Protein AF-A0A4P9YSM5-F1 (afdb_monomer_lite)

pLDDT: mean 89.2, std 12.79, range [41.19, 98.06]

Radius of gyration: 20.26 Å; chains: 1; bounding box: 52×23×54 Å

Organism: NCBI:txid1712513

Secondary structure (DSSP, 8-state):
-TTSGGGTT--HHHHHHHHHHHHHHHHHHHHHHHTT-TTSSHHHHHHHHHHHHHHTTT--GGGGTPPP-TTHHHHHHHHHHHHHGGGG--SHHHHHHHHHHHHHHHHHHHHHHHHHH--

Sequence (119 aa):
MLECDQWRNASETEFDNAREGMEKLVMNRLFGEIFCSRTTDDAERDEIIHQKIQIFRWIEERHLDIPSSPHNASYFEFAQKELLKMNNYRAPRDKLICILNCCIVIFSKWHRMDAWLAG

Foldseek 3Di:
DCPDPVNVPPDPVRVVVVVQVVLQVVQVVCVVCPPVHPVDCVVVVVVVVVVVCVVCPVDDCVVVVHDDDPCPVVLLVVLVVLQVCLVVGRRPVVNVRSVVSSVCSVVVVVVVVVVVVVD

Structure (mmCIF, N/CA/C/O backbone):
data_AF-A0A4P9YSM5-F1
#
_entry.id   AF-A0A4P9YSM5-F1
#
loop_
_atom_site.group_PDB
_atom_site.id
_atom_site.type_symbol
_atom_site.label_atom_id
_atom_site.label_alt_id
_atom_site.label_comp_id
_atom_site.label_asym_id
_atom_site.label_entity_id
_atom_site.label_seq_id
_atom_site.pdbx_PDB_ins_code
_atom_site.Cartn_x
_atom_site.Cartn_y
_atom_site.Cartn_z
_atom_site.occupancy
_atom_site.B_iso_or_equiv
_atom_site.auth_seq_id
_atom_site.auth_comp_id
_atom_site.auth_asym_id
_atom_site.auth_atom_id
_atom_site.pdbx_PDB_model_num
ATOM 1 N N . MET A 1 1 ? 19.331 -14.185 -16.630 1.00 56.66 1 MET A N 1
ATOM 2 C CA . MET A 1 1 ? 19.574 -12.728 -16.475 1.00 56.66 1 MET A CA 1
ATOM 3 C C . MET A 1 1 ? 20.914 -12.444 -15.786 1.00 56.66 1 MET A C 1
ATOM 5 O O . MET A 1 1 ? 21.610 -11.559 -16.255 1.00 56.66 1 MET A O 1
ATOM 9 N N . LEU A 1 2 ? 21.316 -13.225 -14.768 1.00 54.84 2 LEU A N 1
ATOM 10 C CA . LEU A 1 2 ? 22.665 -13.176 -14.161 1.00 54.84 2 LEU A CA 1
ATOM 11 C C . LEU A 1 2 ? 23.803 -13.682 -15.077 1.00 54.84 2 LEU A C 1
ATOM 13 O O . LEU A 1 2 ? 24.961 -13.368 -14.852 1.00 54.84 2 LEU A O 1
ATOM 17 N N . GLU A 1 3 ? 23.482 -14.433 -16.130 1.00 65.88 3 GLU A N 1
ATOM 18 C CA . GLU A 1 3 ? 24.464 -15.013 -17.070 1.00 65.88 3 GLU A CA 1
ATOM 19 C C . GLU A 1 3 ? 24.931 -14.044 -18.171 1.00 65.88 3 GLU A C 1
ATOM 21 O O . GLU A 1 3 ? 25.594 -14.439 -19.124 1.00 65.88 3 GLU A O 1
ATOM 26 N N . CYS A 1 4 ? 24.542 -12.774 -18.081 1.00 77.19 4 CYS A N 1
ATOM 27 C CA . CYS A 1 4 ? 24.876 -11.759 -19.069 1.00 77.19 4 CYS A CA 1
ATOM 28 C C . CYS A 1 4 ? 26.258 -11.165 -18.762 1.00 77.19 4 CYS A C 1
ATOM 30 O O . CYS A 1 4 ? 26.515 -10.770 -17.623 1.00 77.19 4 CYS A O 1
ATOM 32 N N . ASP A 1 5 ? 27.132 -11.060 -19.767 1.00 79.25 5 ASP A N 1
ATOM 33 C CA . ASP A 1 5 ? 28.529 -10.629 -19.596 1.00 79.25 5 ASP A CA 1
ATOM 34 C C . ASP A 1 5 ? 28.670 -9.280 -18.880 1.00 79.25 5 ASP A C 1
ATOM 36 O O . ASP A 1 5 ? 29.596 -9.084 -18.093 1.00 79.25 5 ASP A O 1
ATOM 40 N N . GLN A 1 6 ? 27.715 -8.375 -19.091 1.00 80.69 6 GLN A N 1
ATOM 41 C CA . GLN A 1 6 ? 27.670 -7.046 -18.486 1.00 80.69 6 GLN A CA 1
ATOM 42 C C . GLN A 1 6 ? 27.489 -7.075 -16.958 1.00 80.69 6 GLN A C 1
ATOM 44 O O . GLN A 1 6 ? 27.900 -6.129 -16.292 1.00 80.69 6 GLN A O 1
ATOM 49 N N . TRP A 1 7 ? 26.900 -8.137 -16.396 1.00 84.38 7 TRP A N 1
ATOM 50 C CA . TRP A 1 7 ? 26.620 -8.268 -14.957 1.00 84.38 7 TRP A CA 1
ATOM 51 C C . TRP A 1 7 ? 27.540 -9.265 -14.249 1.00 84.38 7 TRP A C 1
ATOM 53 O O . TRP A 1 7 ? 27.414 -9.463 -13.045 1.00 84.38 7 TRP A O 1
ATOM 63 N N . ARG A 1 8 ? 28.499 -9.863 -14.968 1.00 82.81 8 ARG A N 1
ATOM 64 C CA . ARG A 1 8 ? 29.368 -10.939 -14.463 1.00 82.81 8 ARG A CA 1
ATOM 65 C C . ARG A 1 8 ? 30.144 -10.573 -13.190 1.00 82.81 8 ARG A C 1
ATOM 67 O O . ARG A 1 8 ? 30.426 -11.450 -12.384 1.00 82.81 8 ARG A O 1
ATOM 74 N N . ASN A 1 9 ? 30.490 -9.297 -13.029 1.00 87.56 9 ASN A N 1
ATOM 75 C CA . ASN A 1 9 ? 31.268 -8.794 -11.892 1.00 87.56 9 ASN A CA 1
ATOM 76 C C . ASN A 1 9 ? 30.435 -7.959 -10.908 1.00 87.56 9 ASN A C 1
ATOM 78 O O . ASN A 1 9 ? 31.006 -7.382 -9.985 1.00 87.56 9 ASN A O 1
ATOM 82 N N . ALA A 1 10 ? 29.124 -7.837 -11.124 1.00 87.56 10 ALA A N 1
ATOM 83 C CA . ALA A 1 10 ? 28.266 -7.089 -10.217 1.00 87.56 10 ALA A CA 1
ATOM 84 C C . ALA A 1 10 ? 28.057 -7.888 -8.927 1.00 87.56 10 ALA A C 1
ATOM 86 O O . ALA A 1 10 ? 27.853 -9.103 -8.962 1.00 87.56 10 ALA A O 1
ATOM 87 N N . SER A 1 11 ? 28.088 -7.202 -7.789 1.00 91.75 11 SER A N 1
ATOM 88 C CA . SER A 1 11 ? 27.674 -7.792 -6.519 1.00 91.75 11 SER A CA 1
ATOM 89 C C . SER A 1 11 ? 26.170 -8.076 -6.513 1.00 91.75 11 SER A C 1
ATOM 91 O O . SER A 1 11 ? 25.395 -7.465 -7.251 1.00 91.75 11 SER A O 1
ATOM 93 N N . GLU A 1 12 ? 25.743 -8.979 -5.633 1.00 89.75 12 GLU A N 1
ATOM 94 C CA . GLU A 1 12 ? 24.325 -9.310 -5.455 1.00 89.75 12 GLU A CA 1
ATOM 95 C C . GLU A 1 12 ? 23.499 -8.061 -5.104 1.00 89.75 12 GLU A C 1
ATOM 97 O O . GLU A 1 12 ? 22.474 -7.797 -5.727 1.00 89.75 12 GLU A O 1
ATOM 102 N N . THR A 1 13 ? 24.017 -7.208 -4.215 1.00 91.81 13 THR A N 1
ATOM 103 C CA . THR A 1 13 ? 23.386 -5.935 -3.840 1.00 91.81 13 THR A CA 1
ATOM 104 C C . THR A 1 13 ? 23.241 -4.976 -5.024 1.00 91.81 13 THR A C 1
ATOM 106 O O . THR A 1 13 ? 22.207 -4.326 -5.177 1.00 91.81 13 THR A O 1
ATOM 109 N N . GLU A 1 14 ? 24.265 -4.849 -5.872 1.00 91.38 14 GLU A N 1
ATOM 110 C CA . GLU A 1 14 ? 24.183 -4.005 -7.073 1.00 91.38 14 GLU A CA 1
ATOM 111 C C . GLU A 1 14 ? 23.153 -4.543 -8.065 1.00 91.38 14 GLU A C 1
ATOM 113 O O . GLU A 1 14 ? 22.404 -3.766 -8.663 1.00 91.38 14 GLU A O 1
ATOM 118 N N . PHE A 1 15 ? 23.089 -5.866 -8.214 1.00 90.56 15 PHE A N 1
ATOM 119 C CA . PHE A 1 15 ? 22.134 -6.514 -9.098 1.00 90.56 15 PHE A CA 1
ATOM 120 C C . PHE A 1 15 ? 20.690 -6.354 -8.603 1.00 90.56 15 PHE A C 1
ATOM 122 O O . PHE A 1 15 ? 19.806 -6.017 -9.395 1.00 90.56 15 PHE A O 1
ATOM 129 N N . ASP A 1 16 ? 20.448 -6.513 -7.302 1.00 91.50 16 ASP A N 1
ATOM 130 C CA . ASP A 1 16 ? 19.134 -6.287 -6.698 1.00 91.50 16 ASP A CA 1
ATOM 131 C C . ASP A 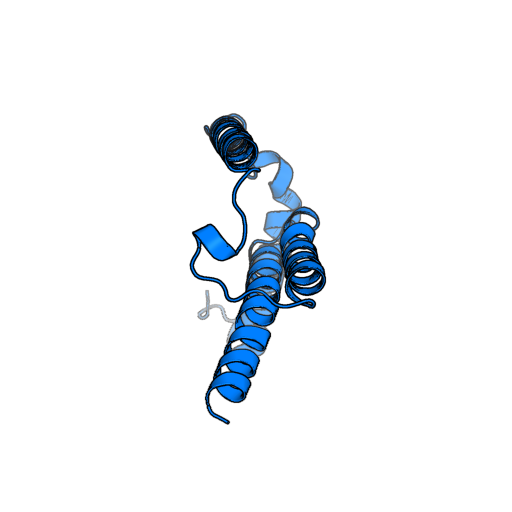1 16 ? 18.694 -4.828 -6.845 1.00 91.50 16 ASP A C 1
ATOM 133 O O . ASP A 1 16 ? 17.596 -4.563 -7.339 1.00 91.50 16 ASP A O 1
ATOM 137 N N . ASN A 1 17 ? 19.579 -3.869 -6.560 1.00 92.44 17 ASN A N 1
ATOM 138 C CA . ASN A 1 17 ? 19.301 -2.448 -6.782 1.00 92.44 17 ASN A CA 1
ATOM 139 C C . ASN A 1 17 ? 18.945 -2.153 -8.250 1.00 92.44 17 ASN A C 1
ATOM 141 O O . ASN A 1 17 ? 18.020 -1.386 -8.534 1.00 92.44 17 ASN A O 1
ATOM 145 N N . ALA A 1 18 ? 19.649 -2.772 -9.202 1.00 93.31 18 ALA A N 1
ATOM 146 C CA . ALA A 1 18 ? 19.356 -2.622 -10.624 1.00 93.31 18 ALA A CA 1
ATOM 147 C C . ALA A 1 18 ? 17.993 -3.223 -10.999 1.00 93.31 18 ALA A C 1
ATOM 149 O O . ALA A 1 18 ? 17.229 -2.610 -11.751 1.00 93.31 18 ALA A O 1
ATOM 150 N N . ARG A 1 19 ? 17.657 -4.393 -10.448 1.00 91.81 19 ARG A N 1
ATOM 151 C CA . ARG A 1 19 ? 16.358 -5.047 -10.642 1.00 91.81 19 ARG A CA 1
ATOM 152 C C . ARG A 1 19 ? 15.215 -4.190 -10.101 1.00 91.81 19 ARG A C 1
ATOM 154 O O . ARG A 1 19 ? 14.203 -4.024 -10.780 1.00 91.81 19 ARG A O 1
ATOM 161 N N . GLU A 1 20 ? 15.388 -3.610 -8.922 1.00 93.50 20 GLU A N 1
ATOM 162 C CA . GLU A 1 20 ? 14.426 -2.690 -8.310 1.00 93.50 20 GLU A CA 1
ATOM 163 C C . GLU A 1 20 ? 14.253 -1.414 -9.136 1.00 93.50 20 GLU A C 1
ATOM 165 O O . GLU A 1 20 ? 13.128 -0.981 -9.397 1.00 93.50 20 GLU A O 1
ATOM 170 N N . GLY A 1 21 ? 15.360 -0.833 -9.606 1.00 95.62 21 GLY A N 1
ATOM 171 C CA . GLY A 1 21 ? 15.338 0.319 -10.503 1.00 95.62 21 GLY A CA 1
ATOM 172 C C . GLY A 1 21 ? 14.594 0.021 -11.806 1.00 95.62 21 GLY A C 1
ATOM 173 O O . GLY A 1 21 ? 13.803 0.845 -12.273 1.00 95.62 21 GLY A O 1
ATOM 174 N N . MET A 1 22 ? 14.790 -1.178 -12.361 1.00 95.75 22 MET A N 1
ATOM 175 C CA . MET A 1 22 ? 14.091 -1.635 -13.559 1.00 95.75 22 MET A CA 1
ATOM 176 C C . MET A 1 22 ? 12.588 -1.803 -13.315 1.00 95.75 22 MET A C 1
ATOM 178 O O . MET A 1 22 ? 11.791 -1.286 -14.098 1.00 95.75 22 MET A O 1
ATOM 182 N N . GLU A 1 23 ? 12.188 -2.461 -12.221 1.00 96.25 23 GLU A N 1
ATOM 183 C CA . GLU A 1 23 ? 10.776 -2.576 -11.830 1.00 96.25 23 GLU A CA 1
ATOM 184 C C . GLU A 1 23 ? 10.139 -1.187 -11.725 1.00 96.25 23 GLU A C 1
ATOM 186 O O . GLU A 1 23 ? 9.108 -0.922 -12.343 1.00 96.25 23 GLU A O 1
ATOM 191 N N . LYS A 1 24 ? 10.788 -0.264 -11.007 1.00 96.56 24 LYS A N 1
ATOM 192 C CA . LYS A 1 24 ? 10.294 1.102 -10.825 1.00 96.56 24 LYS A CA 1
ATOM 193 C C . LYS A 1 24 ? 10.128 1.835 -12.151 1.00 96.56 24 LYS A C 1
ATOM 195 O O . LYS A 1 24 ? 9.113 2.501 -12.358 1.00 96.56 24 LYS A O 1
ATOM 200 N N . LEU A 1 25 ? 11.096 1.711 -13.058 1.00 97.19 25 LEU A N 1
ATOM 201 C CA . LEU A 1 25 ? 11.043 2.329 -14.381 1.00 97.19 25 LEU A CA 1
ATOM 202 C C . LEU A 1 25 ? 9.881 1.781 -15.219 1.00 97.19 25 LEU A C 1
ATOM 204 O O . LEU A 1 25 ? 9.097 2.565 -15.760 1.00 97.19 25 LEU A O 1
ATOM 208 N N . VAL A 1 26 ? 9.770 0.454 -15.322 1.00 97.44 26 VAL A N 1
ATOM 209 C CA . VAL A 1 26 ? 8.731 -0.223 -16.114 1.00 97.44 26 VAL A CA 1
ATOM 210 C C . VAL A 1 26 ? 7.350 0.108 -15.562 1.00 97.44 26 VAL A C 1
ATOM 212 O O . VAL A 1 26 ? 6.479 0.562 -16.304 1.00 97.44 26 VAL A O 1
ATOM 215 N N . MET A 1 27 ? 7.172 -0.032 -14.250 1.00 96.69 27 MET A N 1
ATOM 216 C CA . MET A 1 27 ? 5.892 0.205 -13.594 1.00 96.69 27 MET A CA 1
ATOM 217 C C . MET A 1 27 ? 5.472 1.666 -13.696 1.00 96.69 27 MET A C 1
ATOM 219 O O . MET A 1 27 ? 4.314 1.933 -13.984 1.00 96.69 27 MET A O 1
ATOM 223 N N . ASN A 1 28 ? 6.390 2.629 -13.563 1.00 94.94 28 ASN A N 1
ATOM 224 C CA . ASN A 1 28 ? 6.054 4.044 -13.742 1.00 94.94 28 ASN A CA 1
ATOM 225 C C . ASN A 1 28 ? 5.522 4.367 -15.143 1.00 94.94 28 ASN A C 1
ATOM 227 O O . ASN A 1 28 ? 4.633 5.215 -15.258 1.00 94.94 28 ASN A O 1
ATOM 231 N N . ARG A 1 29 ? 6.068 3.715 -16.179 1.00 96.94 29 ARG A N 1
ATOM 232 C CA . ARG A 1 29 ? 5.658 3.913 -17.576 1.00 96.94 29 ARG A CA 1
ATOM 233 C C . ARG A 1 29 ? 4.345 3.214 -17.904 1.00 96.94 29 ARG A C 1
ATOM 235 O O . ARG A 1 29 ? 3.518 3.803 -18.586 1.00 96.94 29 ARG A O 1
ATOM 242 N N . LEU A 1 30 ? 4.162 1.985 -17.427 1.00 96.44 30 LEU A N 1
ATOM 243 C CA . LEU A 1 30 ? 3.007 1.155 -17.776 1.00 96.44 30 LEU A CA 1
ATOM 244 C C . LEU A 1 30 ? 1.822 1.306 -16.818 1.00 96.44 30 LEU A C 1
ATOM 246 O O . LEU A 1 30 ? 0.755 0.787 -17.120 1.00 96.44 30 LEU A O 1
ATOM 250 N N . PHE A 1 31 ? 1.983 2.012 -15.692 1.00 95.62 31 PHE A N 1
ATOM 251 C CA . PHE A 1 31 ? 0.982 2.087 -14.621 1.00 95.62 31 PHE A CA 1
ATOM 252 C C . PHE A 1 31 ? -0.444 2.339 -15.123 1.00 95.62 31 PHE A C 1
ATOM 254 O O . PHE A 1 31 ? -1.350 1.632 -14.710 1.00 95.62 31 PHE A O 1
ATOM 261 N N . GLY A 1 32 ? -0.637 3.309 -16.025 1.00 93.75 32 GLY A N 1
ATOM 262 C CA . GLY A 1 32 ? -1.968 3.667 -16.531 1.00 93.75 32 GLY A CA 1
ATOM 263 C C . GLY A 1 32 ? -2.663 2.570 -17.344 1.00 93.75 32 GLY A C 1
ATOM 264 O O . GLY A 1 32 ? -3.884 2.578 -17.434 1.00 93.75 32 GLY A O 1
ATOM 265 N N . GLU A 1 33 ? -1.902 1.625 -17.898 1.00 94.38 33 GLU A N 1
ATOM 266 C CA . GLU A 1 33 ? -2.428 0.521 -18.707 1.00 94.38 33 GLU A CA 1
ATOM 267 C C . GLU A 1 33 ? -2.674 -0.742 -17.873 1.00 94.38 33 GLU A C 1
ATOM 269 O O . GLU A 1 33 ? -3.603 -1.505 -18.147 1.00 94.38 33 GLU A O 1
ATOM 274 N N . ILE A 1 34 ? -1.825 -0.978 -16.865 1.00 93.88 34 ILE A N 1
ATOM 275 C CA . ILE A 1 34 ? -1.797 -2.243 -16.114 1.00 93.88 34 ILE A CA 1
ATOM 276 C C . ILE A 1 34 ? -2.445 -2.158 -14.732 1.00 93.88 34 ILE A C 1
ATOM 278 O O . ILE A 1 34 ? -2.900 -3.177 -14.223 1.00 93.88 34 ILE A O 1
ATOM 282 N N . PHE A 1 35 ? -2.467 -0.985 -14.095 1.00 95.31 35 PHE A N 1
ATOM 283 C CA . PHE A 1 35 ? -3.087 -0.829 -12.783 1.00 95.31 35 PHE A CA 1
ATOM 284 C C . PHE A 1 35 ? -4.582 -0.579 -12.953 1.00 95.31 35 PHE A C 1
ATOM 286 O O . PHE A 1 35 ? -4.958 0.427 -13.551 1.00 95.31 35 PHE A O 1
ATOM 293 N N . CYS A 1 36 ? -5.415 -1.465 -12.396 1.00 93.56 36 CYS A N 1
ATOM 294 C CA . CYS A 1 36 ? -6.872 -1.379 -12.514 1.00 93.56 36 CYS A CA 1
ATOM 295 C C . CYS A 1 36 ? -7.298 -1.239 -13.989 1.00 93.56 36 CYS A C 1
ATOM 297 O O . CYS A 1 36 ? -7.986 -0.300 -14.399 1.00 93.56 36 CYS A O 1
ATOM 299 N N . SER A 1 37 ? -6.768 -2.142 -14.820 1.00 93.38 37 SER A N 1
ATOM 300 C CA . SER A 1 37 ? -6.988 -2.106 -16.262 1.00 93.38 37 SER A CA 1
ATOM 301 C C . SER A 1 37 ? -8.465 -2.321 -16.590 1.00 93.38 37 SER A C 1
ATOM 303 O O . SER A 1 37 ? -9.165 -3.078 -15.929 1.00 93.38 37 SER A O 1
ATOM 305 N N . ARG A 1 38 ? -8.953 -1.720 -17.680 1.00 89.31 38 ARG A N 1
ATOM 306 C CA . ARG A 1 38 ? -10.366 -1.850 -18.097 1.00 89.31 38 ARG A CA 1
ATOM 307 C C . ARG A 1 38 ? -10.766 -3.275 -18.487 1.00 89.31 38 ARG A C 1
ATOM 309 O O . ARG A 1 38 ? -11.948 -3.544 -18.666 1.00 89.31 38 ARG A O 1
ATOM 316 N N . THR A 1 39 ? -9.790 -4.154 -18.692 1.00 93.44 39 THR A N 1
ATOM 317 C CA . THR A 1 39 ? -10.007 -5.560 -19.041 1.00 93.44 39 THR A CA 1
ATOM 318 C C . THR A 1 39 ? -10.113 -6.475 -17.821 1.00 93.44 39 THR A C 1
ATOM 320 O O . THR A 1 39 ? -10.325 -7.671 -18.003 1.00 93.44 39 THR A O 1
ATOM 323 N N . THR A 1 40 ? -9.922 -5.956 -16.604 1.00 94.50 40 THR A N 1
ATOM 324 C CA . THR A 1 40 ? -10.034 -6.705 -15.343 1.00 94.50 40 THR A CA 1
ATOM 325 C C . THR A 1 40 ? -11.258 -6.246 -14.545 1.00 94.50 40 THR A C 1
ATOM 327 O O . THR A 1 40 ? -11.879 -5.231 -14.861 1.00 94.50 40 THR A O 1
ATOM 330 N N . ASP A 1 41 ? -11.624 -7.002 -13.509 1.00 96.19 41 ASP A N 1
ATOM 331 C CA . ASP A 1 41 ? -12.698 -6.673 -12.564 1.00 96.19 41 ASP A CA 1
ATOM 332 C C . ASP A 1 41 ? -12.189 -5.899 -11.329 1.00 96.19 41 ASP A C 1
ATOM 334 O O . ASP A 1 41 ? -12.925 -5.717 -10.360 1.00 96.19 41 ASP A O 1
ATOM 338 N N . ASP A 1 42 ? -10.942 -5.411 -11.353 1.00 96.56 42 ASP A N 1
ATOM 339 C CA . ASP A 1 42 ? -10.278 -4.789 -10.198 1.00 96.56 42 ASP A CA 1
ATOM 340 C C . ASP A 1 42 ? -11.085 -3.615 -9.618 1.00 96.56 42 ASP A C 1
ATOM 342 O O . ASP A 1 42 ? -11.293 -3.549 -8.408 1.00 96.56 42 ASP A O 1
ATOM 346 N N . ALA A 1 43 ? -11.611 -2.730 -10.474 1.00 95.56 43 ALA A N 1
ATOM 347 C CA . ALA A 1 43 ? -12.407 -1.575 -10.047 1.00 95.56 43 ALA A CA 1
ATOM 348 C C . ALA 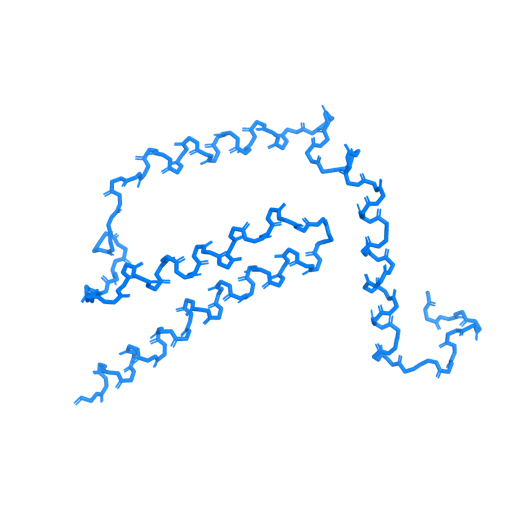A 1 43 ? -13.697 -1.978 -9.312 1.00 95.56 43 ALA A C 1
ATOM 350 O O . ALA A 1 43 ? -14.087 -1.341 -8.333 1.00 95.56 43 ALA A O 1
ATOM 351 N N . GLU A 1 44 ? -14.367 -3.035 -9.779 1.00 97.44 44 GLU A N 1
ATOM 352 C CA . GLU A 1 44 ? -15.584 -3.547 -9.145 1.00 97.44 44 GLU A CA 1
ATOM 353 C C . GLU A 1 44 ? -15.254 -4.186 -7.792 1.00 97.44 44 GLU A C 1
ATOM 355 O O . GLU A 1 44 ? -15.936 -3.943 -6.793 1.00 97.44 44 GLU A O 1
ATOM 360 N N . ARG A 1 45 ? -14.166 -4.959 -7.731 1.00 97.44 45 ARG A N 1
ATOM 361 C CA . ARG A 1 45 ? -13.688 -5.574 -6.488 1.00 97.44 45 ARG A CA 1
ATOM 362 C C . ARG A 1 45 ? -13.295 -4.524 -5.447 1.00 97.44 45 ARG A C 1
ATOM 364 O O . ARG A 1 45 ? -13.637 -4.697 -4.275 1.00 97.44 45 ARG A O 1
ATOM 371 N N . ASP A 1 46 ? -12.632 -3.447 -5.864 1.00 96.88 46 ASP A N 1
ATOM 372 C CA . ASP A 1 46 ? -12.262 -2.324 -4.998 1.00 96.88 46 ASP A CA 1
ATOM 373 C C . ASP A 1 46 ? -13.501 -1.634 -4.412 1.00 96.88 46 ASP A C 1
ATOM 375 O O . ASP A 1 46 ? -13.556 -1.387 -3.205 1.00 96.88 46 ASP A O 1
ATOM 379 N N . GLU A 1 47 ? -14.532 -1.396 -5.227 1.00 97.44 47 GLU A N 1
ATOM 380 C CA . GLU A 1 47 ? -15.792 -0.799 -4.770 1.00 97.44 47 GLU A CA 1
ATOM 381 C C . GLU A 1 47 ? -16.525 -1.711 -3.771 1.00 97.44 47 GLU A C 1
ATOM 383 O O . GLU A 1 47 ? -16.965 -1.261 -2.711 1.00 97.44 47 GLU A O 1
ATOM 388 N N . ILE A 1 48 ? -16.583 -3.022 -4.038 1.00 98.00 48 ILE A N 1
ATOM 389 C CA . ILE A 1 48 ? -17.171 -4.000 -3.109 1.00 98.00 48 ILE A CA 1
ATOM 390 C C . ILE A 1 48 ? -16.432 -3.989 -1.764 1.00 98.00 48 ILE A C 1
ATOM 392 O O . ILE A 1 48 ? -17.058 -4.049 -0.700 1.00 98.00 48 ILE A O 1
ATOM 396 N N . ILE A 1 49 ? -15.099 -3.932 -1.783 1.00 97.75 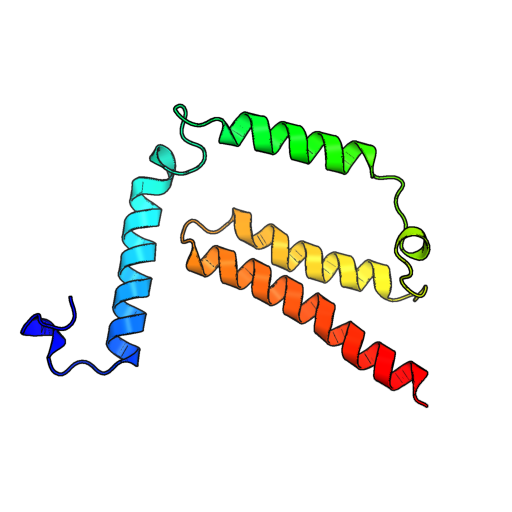49 ILE A N 1
ATOM 397 C CA . ILE A 1 49 ? -14.293 -3.862 -0.560 1.00 97.75 49 ILE A CA 1
ATOM 398 C C . ILE A 1 49 ? -14.547 -2.540 0.169 1.00 97.75 49 ILE A C 1
ATOM 400 O O . ILE A 1 49 ? -14.755 -2.555 1.385 1.00 97.75 49 ILE A O 1
ATOM 404 N N . HIS A 1 50 ? -14.593 -1.417 -0.549 1.00 97.06 50 HIS A N 1
ATOM 405 C CA . HIS A 1 50 ? -14.883 -0.109 0.030 1.00 97.06 50 HIS A CA 1
ATOM 406 C C . HIS A 1 50 ? -16.230 -0.103 0.763 1.00 97.06 50 HIS A C 1
ATOM 408 O O . HIS A 1 50 ? -16.303 0.293 1.929 1.00 97.06 50 HIS A O 1
ATOM 414 N N . GLN A 1 51 ? -17.281 -0.622 0.127 1.00 98.06 51 GLN A N 1
ATOM 415 C CA . GLN A 1 51 ? -18.613 -0.728 0.725 1.00 98.06 51 GLN A CA 1
ATOM 416 C C . GLN A 1 51 ? -18.617 -1.620 1.967 1.00 98.06 51 GLN A C 1
ATOM 418 O O . GLN A 1 51 ? -19.186 -1.246 2.994 1.00 98.06 51 GLN A O 1
ATOM 423 N N . LYS A 1 52 ? -17.934 -2.772 1.920 1.00 97.88 52 LYS A N 1
ATOM 424 C CA . LYS A 1 52 ? -17.788 -3.650 3.091 1.00 97.88 52 LYS A CA 1
ATOM 425 C C . LYS A 1 52 ? -17.126 -2.922 4.258 1.00 97.88 52 LYS A C 1
ATOM 427 O O . LYS A 1 52 ? -17.631 -3.007 5.374 1.00 97.88 52 LYS A O 1
ATOM 432 N N . ILE A 1 53 ? -16.056 -2.164 4.011 1.00 96.81 53 ILE A N 1
ATOM 433 C CA . ILE A 1 53 ? -15.395 -1.359 5.049 1.00 96.81 53 ILE A CA 1
ATOM 434 C C . ILE A 1 53 ? -16.384 -0.361 5.674 1.00 96.81 53 ILE A C 1
ATOM 436 O O . ILE A 1 53 ? -16.426 -0.239 6.897 1.00 96.81 53 ILE A O 1
ATOM 440 N N . GLN A 1 54 ? -17.225 0.305 4.872 1.00 97.19 54 GLN A N 1
ATOM 441 C CA . GLN A 1 54 ? -18.233 1.236 5.398 1.00 97.19 54 GLN A CA 1
ATOM 442 C C . GLN A 1 54 ? -19.304 0.541 6.249 1.00 97.19 54 GLN A C 1
ATOM 444 O O . GLN A 1 54 ? -19.691 1.069 7.293 1.00 97.19 54 GLN A O 1
ATOM 449 N N . ILE A 1 55 ? -19.755 -0.653 5.852 1.00 97.94 55 ILE A N 1
ATOM 450 C CA . ILE A 1 55 ? -20.731 -1.445 6.620 1.00 97.94 55 ILE A CA 1
ATOM 451 C C . ILE A 1 55 ? -20.183 -1.798 8.011 1.00 97.94 55 ILE A C 1
ATOM 453 O O . ILE A 1 55 ? -20.924 -1.784 8.992 1.00 97.94 55 ILE A O 1
ATOM 457 N N . PHE A 1 56 ? -18.881 -2.066 8.118 1.00 96.69 56 PHE A N 1
ATOM 458 C CA . PHE A 1 56 ? -18.214 -2.415 9.375 1.00 96.69 56 PHE A CA 1
ATOM 459 C C . PHE A 1 56 ? -17.683 -1.211 10.169 1.00 96.69 56 PHE A C 1
ATOM 461 O O . PHE A 1 56 ? -16.942 -1.389 11.132 1.00 96.69 56 PHE A O 1
ATOM 468 N N . ARG A 1 57 ? -18.089 0.023 9.839 1.00 95.00 57 ARG A N 1
ATOM 469 C CA . ARG A 1 57 ? -17.623 1.239 10.536 1.00 95.00 57 ARG A CA 1
ATOM 470 C C . ARG A 1 57 ? -17.988 1.292 12.030 1.00 95.00 57 ARG A C 1
ATOM 472 O O . ARG A 1 57 ? -17.394 2.067 12.770 1.00 95.00 57 ARG A O 1
ATOM 479 N N . TRP A 1 58 ? -18.951 0.484 12.475 1.00 96.06 58 TRP A N 1
ATOM 480 C CA . TRP A 1 58 ? -19.343 0.350 13.884 1.00 96.06 58 TRP A CA 1
ATOM 481 C C . TRP A 1 58 ? -18.383 -0.523 14.712 1.00 96.06 58 TRP A C 1
ATOM 483 O O . TRP A 1 58 ? -18.547 -0.608 15.928 1.00 96.06 58 TRP A O 1
ATOM 493 N N . ILE A 1 59 ? -17.422 -1.211 14.082 1.00 95.12 59 ILE A N 1
ATOM 494 C CA . ILE A 1 59 ? -16.451 -2.040 14.800 1.00 95.12 59 ILE A CA 1
ATOM 495 C C . ILE A 1 59 ? -15.575 -1.159 15.695 1.00 95.12 59 ILE A C 1
ATOM 497 O O . ILE A 1 59 ? -15.055 -0.128 15.278 1.00 95.12 59 ILE A O 1
ATOM 501 N N . GLU A 1 60 ? -15.379 -1.622 16.925 1.00 91.81 60 GLU A N 1
ATOM 502 C CA . GLU A 1 60 ? -14.533 -1.000 17.932 1.00 91.81 60 GLU A CA 1
ATOM 503 C C . GLU A 1 60 ? -13.495 -2.018 18.417 1.00 91.81 60 GLU A C 1
ATOM 505 O O . GLU A 1 60 ? -13.674 -3.225 18.254 1.00 91.81 60 GLU A O 1
ATOM 510 N N . GLU A 1 61 ? -12.429 -1.535 19.053 1.00 91.50 61 GLU A N 1
ATOM 511 C CA . GLU A 1 61 ? -11.287 -2.332 19.534 1.00 91.50 61 GLU A CA 1
ATOM 512 C C . GLU A 1 61 ? -11.711 -3.564 20.352 1.00 91.50 61 GLU A C 1
ATOM 514 O O . GLU A 1 61 ? -11.218 -4.669 20.131 1.00 91.50 61 GLU A O 1
ATOM 519 N N . ARG A 1 62 ? -12.706 -3.396 21.233 1.00 92.44 62 ARG A N 1
ATOM 520 C CA . ARG A 1 62 ? -13.247 -4.472 22.077 1.00 92.44 62 ARG A CA 1
ATOM 521 C C . ARG A 1 62 ? -13.906 -5.618 21.301 1.00 92.44 62 ARG A C 1
ATOM 523 O O . ARG A 1 62 ? -14.030 -6.703 21.848 1.00 92.44 62 ARG A O 1
ATOM 530 N N . HIS A 1 63 ? -14.373 -5.391 20.070 1.00 95.19 63 HIS A N 1
ATOM 531 C CA . HIS A 1 63 ? -14.979 -6.445 19.244 1.00 95.19 63 HIS A CA 1
ATOM 532 C C . HIS A 1 63 ? -13.916 -7.354 18.605 1.00 95.19 63 HIS A C 1
ATOM 534 O O . HIS A 1 63 ? -14.266 -8.367 18.009 1.00 95.19 63 HIS A O 1
ATOM 540 N N . LEU A 1 64 ? -12.640 -6.964 18.696 1.00 93.19 64 LEU A N 1
ATOM 541 C CA . LEU A 1 64 ? -11.483 -7.654 18.127 1.00 93.19 64 LEU A CA 1
ATOM 542 C C . LEU A 1 64 ? -10.498 -8.113 19.214 1.00 93.19 64 LEU A C 1
ATOM 544 O O . LEU A 1 64 ? -9.329 -8.343 18.917 1.00 93.19 64 LEU A O 1
ATOM 548 N N . ASP A 1 65 ? -10.950 -8.183 20.470 1.00 92.62 65 ASP A N 1
ATOM 549 C CA . ASP A 1 65 ? -10.137 -8.565 21.631 1.00 92.62 65 ASP A CA 1
ATOM 550 C C . ASP A 1 65 ? -8.890 -7.680 21.843 1.00 92.62 65 ASP A C 1
ATOM 552 O O . ASP A 1 65 ? -7.883 -8.111 22.406 1.00 92.62 65 ASP A O 1
ATOM 556 N N . ILE A 1 66 ? -8.953 -6.412 21.417 1.00 88.44 66 ILE A N 1
ATOM 557 C CA . ILE A 1 66 ? -7.872 -5.438 21.607 1.00 88.44 66 ILE A CA 1
ATOM 558 C C . ILE A 1 66 ? -8.090 -4.699 22.941 1.00 88.44 66 ILE A C 1
ATOM 560 O O . ILE A 1 66 ? -9.130 -4.053 23.115 1.00 88.44 66 ILE A O 1
ATOM 564 N N . PRO A 1 67 ? -7.125 -4.736 23.884 1.00 87.88 67 PRO A N 1
ATOM 565 C CA . PRO A 1 67 ? -7.229 -4.015 25.150 1.00 87.88 67 PRO A CA 1
ATOM 566 C C . PRO A 1 67 ? -7.355 -2.502 24.947 1.00 87.88 67 PRO A C 1
ATOM 568 O O . PRO A 1 67 ? -6.589 -1.899 24.191 1.00 87.88 67 PRO A O 1
ATOM 571 N N . SER A 1 68 ? -8.284 -1.869 25.668 1.00 85.31 68 SER A N 1
ATOM 572 C CA . SER A 1 68 ? -8.474 -0.418 25.603 1.00 85.31 68 SER A CA 1
ATOM 573 C C . SER A 1 68 ? -7.264 0.329 26.164 1.00 85.31 68 SER A C 1
ATOM 575 O O . SER A 1 68 ? -6.840 0.095 27.295 1.00 85.31 68 SER A O 1
ATOM 577 N N . SER A 1 69 ? -6.735 1.276 25.390 1.00 86.56 69 SER A N 1
ATOM 578 C CA . SER A 1 69 ? -5.663 2.175 25.815 1.00 86.56 69 SER A CA 1
ATOM 579 C C . SER A 1 69 ? -5.908 3.592 25.291 1.00 86.56 69 SER A C 1
ATOM 581 O O . SER A 1 69 ? -6.293 3.750 24.130 1.00 86.56 69 SER A O 1
ATOM 583 N N . PRO A 1 70 ? -5.614 4.646 26.081 1.00 86.69 70 PRO A N 1
ATOM 584 C CA . PRO A 1 70 ? -5.730 6.038 25.635 1.00 86.69 70 PRO A CA 1
ATOM 585 C C . PRO A 1 70 ? -4.896 6.365 24.385 1.00 86.69 70 PRO A C 1
ATOM 587 O O . PRO A 1 70 ? -5.129 7.374 23.725 1.00 86.69 70 PRO A O 1
ATOM 590 N N . HIS A 1 71 ? -3.900 5.533 24.069 1.00 86.56 71 HIS A N 1
ATOM 591 C CA . HIS A 1 71 ? -2.994 5.727 22.940 1.00 86.56 71 HIS A CA 1
ATOM 592 C C . HIS A 1 71 ? -3.373 4.930 21.686 1.00 86.56 71 HIS A C 1
ATOM 594 O O . HIS A 1 71 ? -2.697 5.085 20.670 1.00 86.56 71 HIS A O 1
ATOM 600 N N . ASN A 1 72 ? -4.409 4.086 21.728 1.00 87.94 72 ASN A N 1
ATOM 601 C CA . ASN A 1 72 ? -4.769 3.240 20.588 1.00 87.94 72 ASN A CA 1
ATOM 602 C C . ASN A 1 72 ? -5.197 4.072 19.374 1.00 87.94 72 ASN A C 1
ATOM 604 O O . ASN A 1 72 ? -4.699 3.847 18.274 1.00 87.94 72 ASN A O 1
ATOM 608 N N . ALA A 1 73 ? -6.026 5.099 19.578 1.00 89.88 73 ALA A N 1
ATOM 609 C CA . ALA A 1 73 ? -6.506 5.958 18.495 1.00 89.88 73 ALA A CA 1
ATOM 610 C C . ALA A 1 73 ? -5.364 6.638 17.715 1.00 89.88 73 ALA A C 1
ATOM 612 O O . ALA A 1 73 ? -5.287 6.508 16.494 1.00 89.88 73 ALA A O 1
ATOM 613 N N . SER A 1 74 ? -4.437 7.314 18.406 1.00 90.38 74 SER A N 1
ATOM 614 C CA . SER A 1 74 ? -3.302 7.996 17.759 1.00 90.38 74 SER A CA 1
ATOM 615 C C . SER A 1 74 ? -2.341 7.019 17.084 1.00 90.38 74 SER A C 1
ATOM 617 O O . SER A 1 74 ? -1.699 7.331 16.081 1.00 90.38 74 SER A O 1
ATOM 619 N N . TYR A 1 75 ? -2.251 5.811 17.623 1.00 88.94 75 TYR A N 1
ATOM 620 C CA . TYR A 1 75 ? -1.437 4.756 17.068 1.00 88.94 75 TYR A CA 1
ATOM 621 C C . TYR A 1 75 ? -2.025 4.149 15.789 1.00 88.94 75 TYR A C 1
ATOM 623 O O . TYR A 1 75 ? -1.311 4.024 14.792 1.00 88.94 75 TYR A O 1
ATOM 631 N N . PHE A 1 76 ? -3.318 3.817 15.791 1.00 92.19 76 PHE A N 1
ATOM 632 C CA . PHE A 1 76 ? -4.006 3.363 14.587 1.00 92.19 76 PHE A CA 1
ATOM 633 C C . PHE A 1 76 ? -4.002 4.447 13.515 1.00 92.19 76 PHE A C 1
ATOM 635 O O . PHE A 1 76 ? -3.791 4.132 12.349 1.00 92.19 76 PHE A O 1
ATOM 642 N N . GLU A 1 77 ? -4.122 5.720 13.895 1.00 94.44 77 GLU A N 1
ATOM 643 C CA . GLU A 1 77 ? -3.956 6.838 12.966 1.00 94.44 77 GLU A CA 1
ATOM 644 C C . GLU A 1 77 ? -2.558 6.836 12.319 1.00 94.44 77 GLU A C 1
ATOM 646 O O . GLU A 1 77 ? -2.426 7.052 11.114 1.00 94.44 77 GLU A O 1
ATOM 651 N N . PHE A 1 78 ? -1.501 6.547 13.085 1.00 94.19 78 PHE A N 1
ATOM 652 C CA . PHE A 1 78 ? -0.143 6.450 12.544 1.00 94.19 78 PHE A CA 1
ATOM 653 C C . PHE A 1 78 ? 0.016 5.259 11.585 1.00 94.19 78 PHE A C 1
ATOM 655 O O . PHE A 1 78 ? 0.555 5.422 10.490 1.00 94.19 78 PHE A O 1
ATOM 662 N N . ALA A 1 79 ? -0.513 4.085 11.945 1.00 95.44 79 ALA A N 1
ATOM 663 C CA . ALA A 1 79 ? -0.501 2.905 11.076 1.00 95.44 79 ALA A CA 1
ATOM 664 C C . ALA A 1 79 ? -1.277 3.156 9.769 1.00 95.44 79 ALA A C 1
ATOM 666 O O . ALA A 1 79 ? -0.783 2.872 8.677 1.00 95.44 79 ALA A O 1
ATOM 667 N N . GLN A 1 80 ? -2.459 3.771 9.866 1.00 96.81 80 GLN A N 1
ATOM 668 C CA . GLN A 1 80 ? -3.268 4.170 8.713 1.00 96.81 80 GLN A CA 1
ATOM 669 C C . GLN A 1 80 ? -2.517 5.146 7.806 1.00 96.81 80 GLN A C 1
ATOM 671 O O . GLN A 1 80 ? -2.542 4.980 6.588 1.00 96.81 80 GLN A O 1
ATOM 676 N N . LYS A 1 81 ? -1.811 6.133 8.374 1.00 97.12 81 LYS A N 1
ATOM 677 C CA . LYS A 1 81 ? -0.984 7.070 7.598 1.00 97.12 81 LYS A CA 1
ATOM 678 C C . LYS A 1 81 ? 0.113 6.354 6.817 1.00 97.12 81 LYS A C 1
ATOM 680 O O . LYS A 1 81 ? 0.306 6.685 5.651 1.00 97.12 81 LYS A O 1
ATOM 685 N N . GLU A 1 82 ? 0.806 5.380 7.409 1.00 97.00 82 GLU A N 1
ATOM 686 C CA . GLU A 1 82 ? 1.802 4.582 6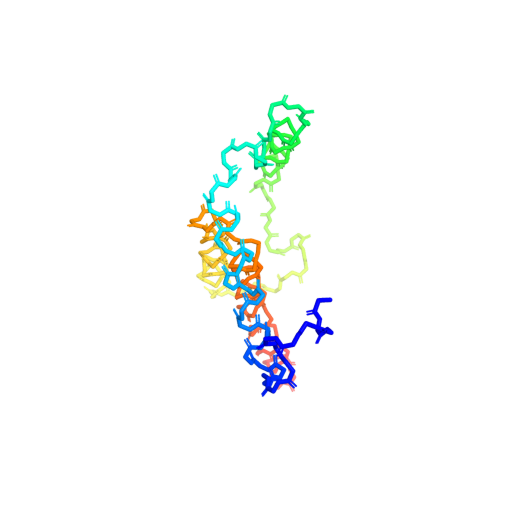.679 1.00 97.00 82 GLU A CA 1
ATOM 687 C C . GLU A 1 82 ? 1.165 3.776 5.543 1.00 97.00 82 GLU A C 1
ATOM 689 O O . GLU A 1 82 ? 1.675 3.796 4.423 1.00 97.00 82 GLU A O 1
ATOM 694 N N . LEU A 1 83 ? 0.014 3.143 5.788 1.00 97.94 83 LEU A N 1
ATOM 695 C CA . LEU A 1 83 ? -0.682 2.362 4.766 1.00 97.94 83 LEU A CA 1
ATOM 696 C C . LEU A 1 83 ? -1.184 3.237 3.605 1.00 97.94 83 LEU A C 1
ATOM 698 O O . LEU A 1 83 ? -1.013 2.880 2.442 1.00 97.94 83 LEU A O 1
ATOM 702 N N . LEU A 1 84 ? -1.751 4.412 3.899 1.00 98.00 84 LEU A N 1
ATOM 703 C CA . LEU A 1 84 ? -2.298 5.329 2.891 1.00 98.00 84 LEU A CA 1
ATOM 704 C C . LEU A 1 84 ? -1.236 5.878 1.930 1.00 98.00 84 LEU A C 1
ATOM 706 O O . LEU A 1 84 ? -1.559 6.186 0.780 1.00 98.00 84 LEU A O 1
ATOM 710 N N . LYS A 1 85 ? 0.036 5.949 2.346 1.00 97.75 85 LYS A N 1
ATOM 711 C CA . LYS A 1 85 ? 1.140 6.336 1.452 1.00 97.75 85 LYS A CA 1
ATOM 712 C C . LYS A 1 85 ? 1.259 5.418 0.236 1.00 97.75 85 LYS A C 1
ATOM 714 O O . LYS A 1 85 ? 1.741 5.871 -0.798 1.00 97.75 85 LYS A O 1
ATOM 719 N N . MET A 1 86 ? 0.771 4.177 0.315 1.00 97.81 86 MET A N 1
ATOM 720 C CA . MET A 1 86 ? 0.774 3.214 -0.790 1.00 97.81 86 MET A CA 1
ATOM 721 C C . MET A 1 86 ? 0.146 3.776 -2.079 1.00 97.81 86 MET A C 1
ATOM 723 O O . MET A 1 86 ? 0.585 3.434 -3.183 1.00 97.81 86 MET A O 1
ATOM 727 N N . ASN A 1 87 ? -0.843 4.666 -1.956 1.00 96.06 87 ASN A N 1
ATOM 728 C CA . ASN A 1 87 ? -1.517 5.299 -3.095 1.00 96.06 87 ASN A CA 1
ATOM 729 C C . ASN A 1 87 ? -0.622 6.290 -3.855 1.00 96.06 87 ASN A C 1
ATOM 731 O O . ASN A 1 87 ? -0.865 6.559 -5.028 1.00 96.06 87 ASN A O 1
ATOM 735 N N . ASN A 1 88 ? 0.442 6.789 -3.224 1.00 96.69 88 ASN A N 1
ATOM 736 C CA . ASN A 1 88 ? 1.369 7.751 -3.824 1.00 96.69 88 ASN A CA 1
ATOM 737 C C . ASN A 1 88 ? 2.494 7.083 -4.627 1.00 96.69 88 ASN A C 1
ATOM 739 O O . ASN A 1 88 ? 3.270 7.769 -5.293 1.00 96.69 88 ASN A O 1
ATOM 743 N N . TYR A 1 89 ? 2.595 5.754 -4.575 1.00 96.75 89 TYR A N 1
ATOM 744 C CA . TYR A 1 89 ? 3.633 4.994 -5.262 1.00 96.75 89 TYR A CA 1
ATOM 745 C C . TYR A 1 89 ? 3.051 4.152 -6.391 1.00 96.75 89 TYR A C 1
ATOM 747 O O . TYR A 1 89 ? 1.931 3.654 -6.304 1.00 96.75 89 TYR A O 1
ATOM 755 N N . ARG A 1 90 ? 3.833 3.960 -7.455 1.00 96.12 90 ARG A N 1
ATOM 756 C CA . ARG A 1 90 ? 3.468 3.106 -8.599 1.00 96.12 90 ARG A CA 1
ATOM 757 C C . ARG A 1 90 ? 4.221 1.781 -8.602 1.00 96.12 90 ARG A C 1
ATOM 759 O O . ARG A 1 90 ? 3.658 0.772 -9.011 1.00 96.12 90 ARG A O 1
ATOM 766 N N . ALA A 1 91 ? 5.471 1.783 -8.137 1.00 96.44 91 ALA A N 1
ATOM 767 C CA . ALA A 1 91 ? 6.292 0.583 -8.068 1.00 96.44 91 ALA A CA 1
ATOM 768 C C . ALA A 1 91 ? 5.758 -0.384 -6.987 1.00 96.44 91 ALA A C 1
ATOM 770 O O . ALA A 1 91 ? 5.520 0.058 -5.858 1.00 96.44 91 ALA A O 1
ATOM 771 N N . PRO A 1 92 ? 5.586 -1.681 -7.300 1.00 95.62 92 PRO A N 1
ATOM 772 C CA . PRO A 1 92 ? 5.165 -2.709 -6.354 1.00 95.62 92 PRO A CA 1
ATOM 773 C C . PRO A 1 92 ? 6.020 -2.744 -5.090 1.00 95.62 92 PRO A C 1
ATOM 775 O O . PRO A 1 92 ? 5.471 -2.775 -3.990 1.00 95.62 92 PRO A O 1
ATOM 778 N N . ARG A 1 93 ? 7.348 -2.650 -5.215 1.00 95.38 93 ARG A N 1
ATOM 779 C CA . ARG A 1 93 ? 8.231 -2.613 -4.045 1.00 95.38 93 ARG A CA 1
ATOM 780 C C . ARG A 1 93 ? 7.960 -1.429 -3.115 1.00 95.38 93 ARG A C 1
ATOM 782 O O . ARG A 1 93 ? 7.842 -1.622 -1.909 1.00 95.38 93 ARG A O 1
ATOM 789 N N . ASP A 1 94 ? 7.814 -0.221 -3.659 1.00 96.56 94 ASP A N 1
ATOM 790 C CA . ASP A 1 94 ? 7.513 0.974 -2.857 1.00 96.56 94 ASP A CA 1
ATOM 791 C C . ASP A 1 94 ? 6.153 0.827 -2.134 1.00 96.56 94 ASP A C 1
ATOM 793 O O . ASP A 1 94 ? 6.003 1.220 -0.974 1.00 96.56 94 ASP A O 1
ATOM 797 N N . LYS A 1 95 ? 5.163 0.200 -2.790 1.00 97.69 95 LYS A N 1
ATOM 798 C CA . LYS A 1 95 ? 3.868 -0.138 -2.175 1.00 97.69 95 LYS A CA 1
ATOM 799 C C . LYS A 1 95 ? 4.021 -1.140 -1.026 1.00 97.69 95 LYS A C 1
ATOM 801 O O . LYS A 1 95 ? 3.436 -0.930 0.035 1.00 97.69 95 LYS A O 1
ATOM 806 N N . LEU A 1 96 ? 4.840 -2.182 -1.197 1.00 97.38 96 LEU A N 1
ATOM 807 C CA . LEU A 1 96 ? 5.134 -3.156 -0.139 1.00 97.38 96 LEU A CA 1
ATOM 808 C C . LEU A 1 96 ? 5.815 -2.509 1.069 1.00 97.38 96 LEU A C 1
ATOM 810 O O . LEU A 1 96 ? 5.471 -2.843 2.197 1.00 97.38 96 LEU A O 1
ATOM 814 N N . ILE A 1 97 ? 6.717 -1.545 0.864 1.00 96.75 97 ILE A N 1
ATOM 815 C CA . ILE A 1 97 ? 7.347 -0.808 1.971 1.00 96.75 97 ILE A CA 1
ATOM 816 C C . ILE A 1 97 ? 6.294 -0.075 2.816 1.00 96.75 97 ILE A C 1
ATOM 818 O O . ILE A 1 97 ? 6.390 -0.081 4.039 1.00 96.75 97 ILE A O 1
ATOM 822 N N . CYS A 1 98 ? 5.254 0.499 2.204 1.00 98.06 98 CYS A N 1
ATOM 823 C CA . CYS A 1 98 ? 4.163 1.146 2.947 1.00 98.06 98 CYS A CA 1
ATOM 824 C C . CYS A 1 98 ? 3.398 0.148 3.834 1.00 98.06 98 CYS A C 1
ATOM 826 O O . CYS A 1 98 ? 3.086 0.450 4.987 1.00 98.06 98 CYS A O 1
ATOM 828 N N . ILE A 1 99 ? 3.146 -1.060 3.316 1.00 97.81 99 ILE A N 1
ATOM 829 C CA . ILE A 1 99 ? 2.521 -2.155 4.073 1.00 97.81 99 ILE A CA 1
ATOM 830 C C . ILE A 1 99 ? 3.435 -2.583 5.225 1.00 97.81 99 ILE A C 1
ATOM 832 O O . ILE A 1 99 ? 2.986 -2.655 6.366 1.00 97.81 99 ILE A O 1
ATOM 836 N N . LEU A 1 100 ? 4.726 -2.800 4.954 1.00 97.06 100 LEU A N 1
ATOM 837 C CA . LEU A 1 100 ? 5.710 -3.182 5.968 1.00 97.06 100 LEU A CA 1
ATOM 838 C C . LEU A 1 100 ? 5.831 -2.126 7.068 1.00 97.06 100 LEU A C 1
ATOM 840 O O . LEU A 1 100 ? 5.834 -2.480 8.241 1.00 97.06 100 LEU A O 1
ATOM 844 N N . ASN A 1 101 ? 5.865 -0.840 6.720 1.00 95.56 101 ASN A N 1
ATOM 845 C CA . ASN A 1 101 ? 5.905 0.247 7.697 1.00 95.56 1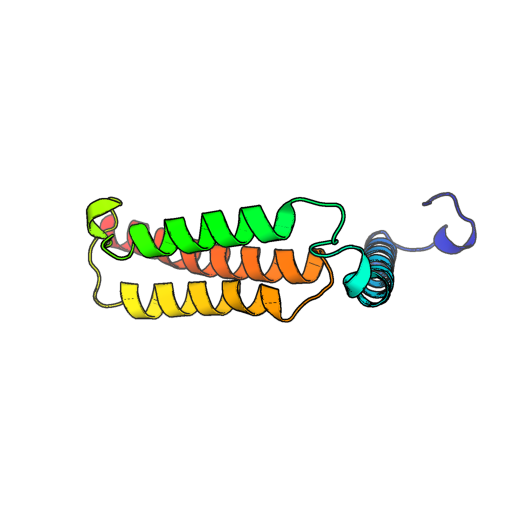01 ASN A CA 1
ATOM 846 C C . ASN A 1 101 ? 4.641 0.274 8.563 1.00 95.56 101 ASN A C 1
ATOM 848 O O . ASN A 1 101 ? 4.747 0.399 9.781 1.00 95.56 101 ASN A O 1
ATOM 852 N N . CYS A 1 102 ? 3.458 0.091 7.967 1.00 96.81 102 CYS A N 1
ATOM 853 C CA . CYS A 1 102 ? 2.210 -0.064 8.716 1.00 96.81 102 CYS A CA 1
ATOM 854 C C . CYS A 1 102 ? 2.287 -1.256 9.690 1.00 96.81 102 CYS A C 1
ATOM 856 O O . CYS A 1 102 ? 1.995 -1.107 10.877 1.00 96.81 102 CYS A O 1
ATOM 858 N N . CYS A 1 103 ? 2.768 -2.416 9.234 1.00 95.50 103 CYS A N 1
ATOM 859 C CA . CYS A 1 103 ? 2.962 -3.590 10.084 1.00 95.50 103 CYS A CA 1
ATOM 860 C C . CYS A 1 103 ? 3.977 -3.335 11.205 1.00 95.50 103 CYS A C 1
ATOM 862 O O . CYS A 1 103 ? 3.707 -3.682 12.349 1.00 95.50 103 CYS A O 1
ATOM 864 N N . ILE A 1 104 ? 5.118 -2.701 10.920 1.00 92.44 104 ILE A N 1
ATOM 865 C CA . ILE A 1 104 ? 6.123 -2.350 11.933 1.00 92.44 104 ILE A CA 1
ATOM 866 C C . ILE A 1 104 ? 5.493 -1.470 12.996 1.00 92.44 104 ILE A C 1
ATOM 868 O O . ILE A 1 104 ? 5.715 -1.718 14.179 1.00 92.44 104 ILE A O 1
ATOM 872 N N . VAL A 1 105 ? 4.687 -0.482 12.598 1.00 91.56 105 VAL A N 1
ATOM 873 C CA . VAL A 1 105 ? 3.915 0.321 13.541 1.00 91.56 105 VAL A CA 1
ATOM 874 C C . VAL A 1 105 ? 3.079 -0.614 14.401 1.00 91.56 105 VAL A C 1
ATOM 876 O O . VAL A 1 105 ? 3.365 -0.638 15.599 1.00 91.56 105 VAL A O 1
ATOM 879 N N . ILE A 1 106 ? 2.181 -1.421 13.807 1.00 91.25 106 ILE A N 1
ATOM 880 C CA . ILE A 1 106 ? 1.240 -2.374 14.456 1.00 91.25 106 ILE A CA 1
ATOM 881 C C . ILE A 1 106 ? 1.931 -3.360 15.433 1.00 91.25 106 ILE A C 1
ATOM 883 O O . ILE A 1 106 ? 1.485 -3.574 16.562 1.00 91.25 106 ILE A O 1
ATOM 887 N N . PHE A 1 107 ? 3.071 -3.930 15.058 1.00 87.25 107 PHE A N 1
ATOM 888 C CA . PHE A 1 107 ? 3.780 -4.891 15.908 1.00 87.25 107 PHE A CA 1
ATOM 889 C C . PHE A 1 107 ? 4.664 -4.218 16.963 1.00 87.25 107 PHE A C 1
ATOM 891 O O . PHE A 1 107 ? 4.807 -4.729 18.074 1.00 87.25 107 PHE A O 1
ATOM 898 N N . SER A 1 108 ? 5.196 -3.024 16.682 1.00 83.75 108 SER A N 1
ATOM 899 C CA . SER A 1 108 ? 6.024 -2.290 17.647 1.00 83.75 108 SER A CA 1
ATOM 900 C C . SER A 1 108 ? 5.248 -1.852 18.892 1.00 83.75 108 SER A C 1
ATOM 902 O O . SER A 1 108 ? 5.876 -1.559 19.910 1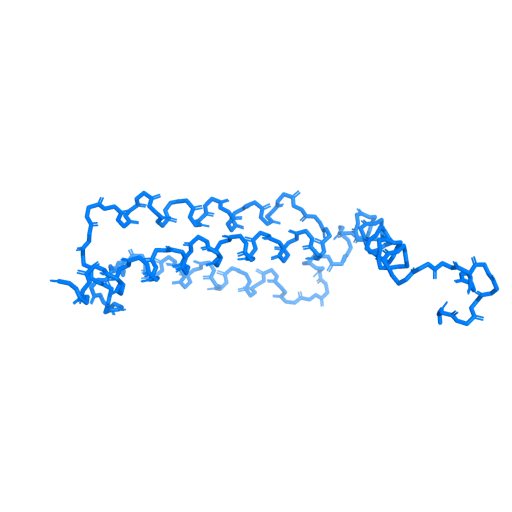.00 83.75 108 SER A O 1
ATOM 904 N N . LYS A 1 109 ? 3.910 -1.732 18.865 1.00 66.94 109 LYS A N 1
ATOM 905 C CA . LYS A 1 109 ? 3.140 -1.578 20.118 1.00 66.94 109 LYS A CA 1
ATOM 906 C C . LYS A 1 109 ? 2.770 -2.905 20.734 1.00 66.94 109 LYS A C 1
ATOM 908 O O . LYS A 1 109 ? 2.841 -2.964 21.953 1.00 66.94 109 LYS A O 1
ATOM 913 N N . TRP A 1 110 ? 2.450 -3.930 19.947 1.00 61.84 110 TRP A N 1
ATOM 914 C CA . TRP A 1 110 ? 2.103 -5.240 20.493 1.00 61.84 110 TRP A CA 1
ATOM 915 C C . TRP A 1 110 ? 3.197 -5.766 21.435 1.00 61.84 110 TRP A C 1
ATOM 917 O O . TRP A 1 110 ? 2.935 -6.003 22.609 1.00 61.84 110 TRP A O 1
ATOM 927 N N . HIS A 1 111 ? 4.462 -5.758 21.002 1.00 61.97 111 HIS A N 1
ATOM 928 C CA . HIS A 1 111 ? 5.583 -6.150 21.870 1.00 61.97 111 HIS A CA 1
ATOM 929 C C . HIS A 1 111 ? 5.792 -5.241 23.091 1.00 61.97 111 HIS A C 1
ATOM 931 O O . HIS A 1 111 ? 6.319 -5.684 24.108 1.00 61.97 111 HIS A O 1
ATOM 937 N N . ARG A 1 112 ? 5.376 -3.969 23.027 1.00 58.81 112 ARG A N 1
ATOM 938 C CA . ARG A 1 112 ? 5.395 -3.079 24.199 1.00 58.81 112 ARG A CA 1
ATOM 939 C C . ARG A 1 112 ? 4.212 -3.335 25.136 1.00 58.81 112 ARG A C 1
ATOM 941 O O . ARG A 1 112 ? 4.380 -3.149 26.330 1.00 58.81 112 ARG A O 1
ATOM 948 N N . MET A 1 113 ? 3.055 -3.761 24.631 1.00 55.72 113 MET A N 1
ATOM 949 C CA . MET A 1 113 ? 1.892 -4.148 25.439 1.00 55.72 113 MET A CA 1
ATOM 950 C C . MET A 1 113 ? 2.131 -5.470 26.172 1.00 55.72 113 MET A C 1
ATOM 952 O O . MET A 1 113 ? 1.860 -5.534 27.366 1.00 55.72 113 MET A O 1
ATOM 956 N N . ASP A 1 114 ? 2.727 -6.467 25.512 1.00 57.59 114 ASP A N 1
ATOM 957 C CA . ASP A 1 114 ? 3.124 -7.730 26.155 1.00 57.59 114 ASP A CA 1
ATOM 958 C C . ASP A 1 114 ? 4.102 -7.481 27.318 1.00 57.59 114 ASP A C 1
ATOM 960 O O . ASP A 1 114 ? 3.954 -8.043 28.400 1.00 57.59 114 ASP A O 1
ATOM 964 N N . ALA A 1 115 ? 5.063 -6.567 27.131 1.00 56.78 115 ALA A N 1
ATOM 965 C CA . ALA A 1 115 ? 6.001 -6.163 28.179 1.00 56.78 115 ALA A CA 1
ATOM 966 C C . ALA A 1 115 ? 5.337 -5.398 29.344 1.00 56.78 115 ALA A C 1
ATOM 968 O O . ALA A 1 115 ? 5.840 -5.450 30.461 1.00 56.78 115 ALA A O 1
ATOM 969 N N . TRP A 1 116 ? 4.226 -4.696 29.095 1.00 51.38 116 TRP A N 1
ATOM 970 C CA . TRP A 1 116 ? 3.437 -4.002 30.124 1.00 51.38 116 TRP A CA 1
ATOM 971 C C . TRP A 1 116 ? 2.493 -4.934 30.896 1.00 51.38 116 TRP A C 1
ATOM 973 O O . TRP A 1 116 ? 2.160 -4.624 32.031 1.00 51.38 116 TRP A O 1
ATOM 983 N N . LEU A 1 117 ? 2.046 -6.043 30.297 1.00 49.34 117 LEU A N 1
ATOM 984 C CA . LEU A 1 117 ? 1.194 -7.048 30.953 1.00 49.34 117 LEU A CA 1
ATOM 985 C C . LEU A 1 117 ? 2.000 -8.111 31.720 1.00 49.34 117 LEU A C 1
ATOM 987 O O . LEU A 1 117 ? 1.438 -8.825 32.546 1.00 49.34 117 LEU A O 1
ATOM 991 N N . ALA A 1 118 ? 3.299 -8.233 31.436 1.00 54.16 118 ALA A N 1
ATOM 992 C CA . ALA A 1 118 ? 4.216 -9.163 32.096 1.00 54.16 118 ALA A CA 1
ATOM 993 C C . ALA A 1 118 ? 4.916 -8.587 33.348 1.00 54.16 118 ALA A C 1
ATOM 995 O O . ALA A 1 118 ? 5.738 -9.286 33.946 1.00 54.16 118 ALA A O 1
ATOM 996 N N . GLY A 1 119 ? 4.627 -7.337 33.728 1.00 41.19 119 GLY A N 1
ATOM 997 C CA . GLY A 1 119 ? 5.123 -6.674 34.943 1.00 41.19 119 GLY A CA 1
ATOM 998 C C . GLY A 1 119 ? 3.982 -6.239 35.848 1.00 41.19 119 GLY A C 1
ATOM 999 O O . GLY A 1 119 ? 4.207 -6.223 37.077 1.00 41.19 119 GLY A O 1
#

InterPro domains:
  IPR003123 VPS9 domain [PF02204] (77-108)
  IPR003123 VPS9 domain [PS51205] (43-119)
  IPR037191 VPS9 domain superfamily [G3DSA:1.20.1050.80] (39-115)
  IPR037191 VPS9 domain superfamily [SSF109993] (6-108)
  IPR041545 RABX5, catalytic core helical domain [PF18151] (3-31)
  IPR045046 Vacuolar protein sorting-associated protein 9-like [PTHR23101] (10-108)